Protein 5EVF (pdb70)

B-factor: mean 24.48, std 12.51, range [9.26, 78.73]

InterPro domains:
  IPR061397 Francisella virulence factor A [NF049880] (1-131)

Foldseek 3Di:
DDDDKDKDKFFPDDDFDAAADLVQAAEAADDDPCVLPAFGTKMKMKDFCAPPPPVVVRVVVQVSVRSRVLRNRPFNYKHKDKDFDPDDRDRRGMIMMMITGHDD

Nearest PDB structures (foldseek):
  5evg-assembly1_A  TM=9.424E-01  e=7.315E-19  Francisella tularensis subsp. novicida
  1tyq-assembly1_D  TM=5.216E-01  e=1.876E+00  Bos taurus

Solvent-accessible surface area: 6696 Å² total

Radius of gyration: 13.9 Å; Cα contacts (8 Å, |Δi|>4): 234; chains: 1; bounding box: 24×31×38 Å

Secondary structure (DSSP, 8-state):
----EEEEEEESSS-------GGG-EEEE--SGGGGTT--EEEEEEEE-TT---HHHHHHHHHHHHHHHHHHTT-SEEEEEEE--SS---TT-EEEEEEEEE--

Organism: Francisella tularensis subsp. novicida (strain ATCC 15482 / CCUG 33449 / U112) (NCBI:txid401614)

Structure (mmCIF, N/CA/C/O backbone):
data_5EVF
#
_entry.id   5EVF
#
_cell.length_a   60.430
_cell.length_b   60.430
_cell.length_c   58.571
_cell.angle_alpha   90.00
_cell.angle_beta   90.00
_cell.angle_gamma   120.00
#
_symmetry.space_group_name_H-M   'P 61'
#
loop_
_entity.id
_entity.type
_entity.pdbx_description
1 polymer 'Francisella virulence factor'
2 non-polymer GLYCEROL
3 non-polymer 'CHLORIDE ION'
4 water water
#
loop_
_atom_site.group_PDB
_atom_site.id
_atom_site.type_symbol
_atom_site.label_atom_id
_atom_site.label_alt_id
_atom_site.label_comp_id
_atom_site.label_asym_id
_atom_site.label_entity_id
_atom_site.label_seq_id
_atom_site.pdbx_PDB_ins_code
_atom_site.Cartn_x
_atom_site.Cartn_y
_atom_site.Cartn_z
_atom_site.occupancy
_atom_site.B_iso_or_equiv
_atom_site.auth_seq_id
_atom_site.auth_comp_id
_atom_site.auth_asym_id
_atom_site.auth_atom_id
_atom_site.pdbx_PDB_model_num
ATOM 1 N N . GLY A 1 1 ? -0.841 44.037 1.375 1.00 28.55 28 GLY A N 1
ATOM 2 C CA . GLY A 1 1 ? 0.457 43.609 0.891 1.00 33.89 28 GLY A CA 1
ATOM 3 C C . GLY A 1 1 ? 0.499 42.108 0.662 1.00 34.42 28 GLY A C 1
ATOM 4 O O . GLY A 1 1 ? -0.251 41.366 1.286 1.00 33.08 28 GLY A O 1
ATOM 5 N N . SER A 1 2 ? 1.370 41.668 -0.242 1.00 34.19 29 SER A N 1
ATOM 6 C CA . SER A 1 2 ? 1.530 40.245 -0.494 1.00 30.07 29 SER A CA 1
ATOM 7 C C . SER A 1 2 ? 2.017 39.533 0.764 1.00 29.90 29 SER A C 1
ATOM 8 O O . SER A 1 2 ? 2.699 40.116 1.617 1.00 28.52 29 SER A O 1
ATOM 11 N N . HIS A 1 3 ? 1.650 38.257 0.883 1.00 28.07 30 HIS A N 1
ATOM 12 C CA . HIS A 1 3 ? 2.183 37.444 1.964 1.00 26.27 30 HIS A CA 1
ATOM 13 C C . HIS A 1 3 ? 3.682 37.287 1.787 1.00 28.88 30 HIS A C 1
ATOM 14 O O . HIS A 1 3 ? 4.170 37.060 0.673 1.00 29.34 30 HIS A O 1
ATOM 29 N N . GLU A 1 5 ? 7.271 35.450 3.929 1.00 23.76 32 GLU A N 1
ATOM 30 C CA . GLU A 1 5 ? 7.711 34.529 4.965 1.00 23.94 32 GLU A CA 1
ATOM 31 C C . GLU A 1 5 ? 8.215 35.288 6.182 1.00 20.06 32 GLU A C 1
ATOM 32 O O . GLU A 1 5 ? 8.972 36.254 6.055 1.00 23.89 32 GLU A O 1
ATOM 38 N N . THR A 1 6 ? 7.788 34.859 7.366 1.00 18.37 33 THR A N 1
ATOM 39 C CA . THR A 1 6 ? 8.305 35.379 8.624 1.00 16.25 33 THR A CA 1
ATOM 40 C C . THR A 1 6 ? 9.219 34.325 9.240 1.00 26.04 33 THR A C 1
ATOM 41 O O . THR A 1 6 ? 8.760 33.236 9.592 1.00 27.33 33 THR A O 1
ATOM 45 N N . LYS A 1 7 ? 10.503 34.652 9.358 1.00 20.86 34 LYS A N 1
ATOM 46 C CA . LYS A 1 7 ? 11.522 33.767 9.918 1.00 20.58 34 LYS A CA 1
ATOM 47 C C . LYS A 1 7 ? 11.672 34.063 11.403 1.00 14.00 34 LYS A C 1
ATOM 48 O O . LYS A 1 7 ? 11.490 35.194 11.836 1.00 14.06 34 LYS A O 1
ATOM 54 N N . GLY A 1 8 ? 12.010 33.056 12.185 1.00 15.15 35 GLY A N 1
ATOM 55 C CA . GLY A 1 8 ? 12.241 33.294 13.603 1.00 13.11 35 GLY A CA 1
ATOM 56 C C . GLY A 1 8 ? 13.330 32.410 14.160 1.00 14.74 35 GLY A C 1
ATOM 57 O O . GLY A 1 8 ? 13.528 31.277 13.708 1.00 13.83 35 GLY A O 1
ATOM 58 N N . VAL A 1 9 ? 14.041 32.928 15.173 1.00 12.27 36 VAL A N 1
ATOM 59 C CA . VAL A 1 9 ? 15.044 32.158 15.898 1.00 12.49 36 VAL A CA 1
ATOM 60 C C . VAL A 1 9 ? 14.834 32.404 17.384 1.00 12.49 36 VAL A C 1
ATOM 61 O O . VAL A 1 9 ? 14.376 33.470 17.798 1.00 11.99 36 VAL A O 1
ATOM 65 N N . TYR A 1 10 ? 15.135 31.387 18.187 1.00 12.04 37 TYR A N 1
ATOM 66 C CA . TYR A 1 10 ? 15.120 31.524 19.636 1.00 11.64 37 TYR A CA 1
ATOM 67 C C . TYR A 1 10 ? 16.539 31.312 20.135 1.00 12.10 37 TYR A C 1
ATOM 68 O O . TYR A 1 10 ? 17.187 30.328 19.764 1.00 12.91 37 TYR A O 1
ATOM 77 N N . LEU A 1 11 ? 17.023 32.248 20.950 1.00 13.36 38 LEU A N 1
ATOM 78 C CA . LEU A 1 11 ? 18.432 32.283 21.347 1.00 13.24 38 LEU A CA 1
ATOM 79 C C . LEU A 1 11 ? 18.487 32.135 22.856 1.00 12.47 38 LEU A C 1
ATOM 80 O O . LEU A 1 11 ? 18.345 33.131 23.578 1.00 12.10 38 LEU A O 1
ATOM 85 N N . PRO A 1 12 ? 18.681 30.931 23.381 1.00 13.17 39 PRO A N 1
ATOM 86 C CA . PRO A 1 12 ? 18.574 30.736 24.829 1.00 13.48 39 PRO A CA 1
ATOM 87 C C . PRO A 1 12 ? 19.838 31.151 25.558 1.00 14.12 39 PRO A C 1
ATOM 88 O O . PRO A 1 12 ? 20.952 30.980 25.064 1.00 14.72 39 PRO A O 1
ATOM 92 N N . LYS A 1 13 ? 19.656 31.642 26.786 1.00 14.23 40 LYS A N 1
ATOM 93 C CA . LYS A 1 13 ? 20.824 31.868 27.632 1.00 15.19 40 LYS A CA 1
ATOM 94 C C . LYS A 1 13 ? 21.465 30.553 28.047 1.00 16.37 40 LYS A C 1
ATOM 95 O O . LYS A 1 13 ? 22.680 30.495 28.247 1.00 17.35 40 LYS A O 1
ATOM 101 N N . TYR A 1 14 ? 20.671 29.497 28.200 1.00 16.49 41 TYR A N 1
ATOM 102 C CA . TYR A 1 14 ? 21.160 28.275 28.827 1.00 17.82 41 TYR A CA 1
ATOM 103 C C . TYR A 1 14 ? 20.712 27.055 28.030 1.00 17.94 41 TYR A C 1
ATOM 104 O O . TYR A 1 14 ? 19.813 27.129 27.191 1.00 19.41 41 TYR A O 1
ATOM 113 N N . SER A 1 15 ? 21.334 25.910 28.326 1.00 19.29 42 SER A N 1
ATOM 114 C CA . SER A 1 15 ? 21.111 24.712 27.519 1.00 22.48 42 SER A CA 1
ATOM 115 C C . SER A 1 15 ? 19.832 23.981 27.906 1.00 27.62 42 SER A C 1
ATOM 116 O O . SER A 1 15 ? 19.226 23.315 27.057 1.00 31.99 42 SER A O 1
ATOM 119 N N . ALA A 1 16 ? 19.401 24.096 29.157 1.00 27.49 43 ALA A N 1
ATOM 120 C CA . ALA A 1 16 ? 18.241 23.343 29.617 1.00 33.86 43 ALA A CA 1
ATOM 121 C C . ALA A 1 16 ? 16.989 23.708 28.825 1.00 30.12 43 ALA A C 1
ATOM 122 O O . ALA A 1 16 ? 16.738 24.877 28.528 1.00 34.94 43 ALA A O 1
ATOM 124 N N . GLU A 1 17 ? 16.203 22.689 28.483 1.00 28.55 44 GLU A N 1
ATOM 125 C CA . GLU A 1 17 ? 14.943 22.851 27.778 1.00 36.71 44 GLU A CA 1
ATOM 126 C C . GLU A 1 17 ? 13.794 22.871 28.774 1.00 36.62 44 GLU A C 1
ATOM 127 O O . GLU A 1 17 ? 13.772 22.094 29.733 1.00 38.27 44 GLU A O 1
ATOM 133 N N . LEU A 1 18 ? 12.854 23.747 28.540 1.00 35.49 45 LEU A N 1
ATOM 134 C CA . LEU A 1 18 ? 11.700 23.884 29.402 1.00 30.43 45 LEU A CA 1
ATOM 135 C C . LEU A 1 18 ? 10.460 23.369 28.687 1.00 32.51 45 LEU A C 1
ATOM 136 O O . LEU A 1 18 ? 10.408 23.373 27.453 1.00 33.34 45 LEU A O 1
ATOM 141 N N . PRO A 1 19 ? 9.455 22.9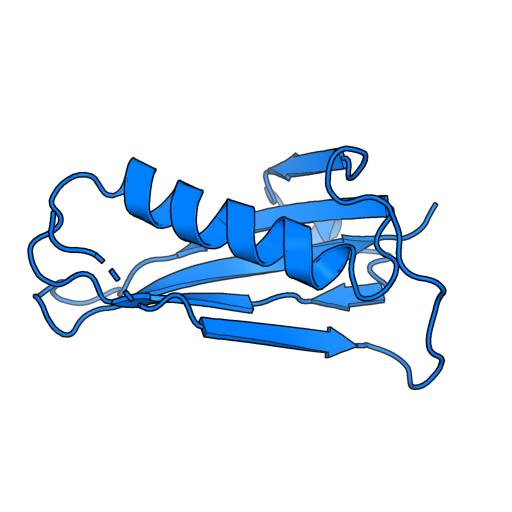05 29.421 1.00 29.62 46 PRO A N 1
ATOM 142 C CA . PRO A 1 19 ? 8.237 22.420 28.779 1.00 29.34 46 PRO A CA 1
ATOM 143 C C . PRO A 1 19 ? 7.548 23.546 28.037 1.00 20.15 46 PRO A C 1
ATOM 144 O O . PRO A 1 19 ? 7.529 24.691 28.515 1.00 20.39 46 PRO A O 1
ATOM 148 N N . PRO A 1 20 ? 7.004 23.271 26.854 1.00 23.77 47 PRO A N 1
ATOM 149 C CA . PRO A 1 20 ? 6.312 24.323 26.098 1.00 22.03 47 PRO A CA 1
ATOM 150 C C . PRO A 1 20 ? 5.135 24.879 26.879 1.00 23.09 47 PRO A C 1
ATOM 151 O O . PRO A 1 20 ? 4.516 24.190 27.694 1.00 25.44 47 PRO A O 1
ATOM 155 N N . THR A 1 21 ? 4.831 26.143 26.622 1.00 16.43 48 THR A N 1
ATOM 156 C CA . THR A 1 21 ? 3.689 26.802 27.227 1.00 16.65 48 THR A CA 1
ATOM 157 C C . THR A 1 21 ? 2.635 27.056 26.159 1.00 18.38 48 THR A C 1
ATOM 158 O O . THR A 1 21 ? 2.879 26.904 24.959 1.00 18.97 48 THR A O 1
ATOM 162 N N . ASP A 1 22 ? 1.446 27.417 26.610 1.00 17.17 49 ASP A N 1
ATOM 163 C CA . ASP A 1 22 ? 0.356 27.732 25.697 1.00 18.20 49 ASP A CA 1
ATOM 164 C C . ASP A 1 22 ? 0.577 29.133 25.142 1.00 16.99 49 ASP A C 1
ATOM 165 O O . ASP A 1 22 ? 0.564 30.098 25.913 1.00 16.80 49 ASP A O 1
ATOM 170 N N . PRO A 1 23 ? 0.779 29.294 23.828 1.00 16.86 50 PRO A N 1
ATOM 171 C CA . PRO A 1 23 ? 1.040 30.640 23.291 1.00 14.60 50 PRO A CA 1
ATOM 172 C C . PRO A 1 23 ? -0.065 31.641 23.576 1.00 14.85 50 PRO A C 1
ATOM 173 O O . PRO A 1 23 ? 0.227 32.830 23.764 1.00 14.76 50 PRO A O 1
ATOM 177 N N . SER A 1 24 ? -1.323 31.204 23.635 1.00 16.54 51 SER A N 1
ATOM 178 C CA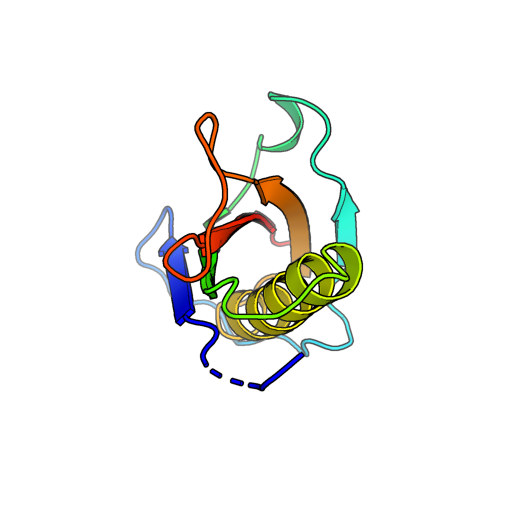 . SER A 1 24 ? -2.382 32.161 23.920 1.00 20.07 51 SER A CA 1
ATOM 179 C C . SER A 1 24 ? -2.315 32.699 25.348 1.00 21.68 51 SER A C 1
ATOM 180 O O . SER A 1 24 ? -2.960 33.712 25.642 1.00 21.24 51 SER A O 1
ATOM 183 N N A GLN A 1 25 ? -1.549 32.046 26.230 0.45 16.41 52 GLN A N 1
ATOM 184 N N B GLN A 1 25 ? -1.557 32.072 26.241 0.55 16.41 52 GLN A N 1
ATOM 185 C CA A GLN A 1 25 ? -1.405 32.463 27.620 0.45 16.68 52 GLN A CA 1
ATOM 186 C CA B GLN A 1 25 ? -1.465 32.581 27.601 0.55 16.67 52 GLN A CA 1
ATOM 187 C C A GLN A 1 25 ? -0.158 33.305 27.868 0.45 20.53 52 GLN A C 1
ATOM 188 C C B GLN A 1 25 ? -0.147 33.299 27.876 0.55 21.08 52 GLN A C 1
ATOM 189 O O A GLN A 1 25 ? 0.019 33.808 28.984 0.45 15.86 52 GLN A O 1
ATOM 190 O O B GLN A 1 25 ? 0.093 33.710 29.017 0.55 15.86 52 GLN A O 1
ATOM 201 N N . VAL A 1 26 ? 0.708 33.465 26.864 1.00 14.47 53 VAL A N 1
ATOM 202 C CA . VAL A 1 26 ? 1.919 34.263 27.034 1.00 13.54 53 VAL A CA 1
ATOM 203 C C . VAL A 1 26 ? 1.535 35.713 27.280 1.00 15.12 53 VAL A C 1
ATOM 204 O O . VAL A 1 26 ? 0.709 36.278 26.557 1.00 13.80 53 VAL A O 1
ATOM 208 N N . ARG A 1 27 ? 2.135 36.328 28.303 1.00 13.54 54 ARG A N 1
ATOM 209 C CA . ARG A 1 27 ? 1.913 37.740 28.573 1.00 13.61 54 ARG A CA 1
ATOM 210 C C . ARG A 1 27 ? 2.889 38.548 27.735 1.00 14.44 54 ARG A C 1
ATOM 211 O O . ARG A 1 27 ? 4.090 38.260 27.729 1.00 15.52 54 ARG A O 1
ATOM 219 N N . VAL A 1 28 ? 2.372 39.551 27.033 1.00 12.49 55 VAL A N 1
ATOM 220 C CA . VAL A 1 28 ? 3.144 40.275 26.031 1.00 11.69 55 VAL A CA 1
ATOM 221 C C . VAL A 1 28 ? 3.202 41.737 26.441 1.00 11.96 55 VAL A C 1
ATOM 222 O O . VAL A 1 28 ? 2.158 42.375 26.618 1.00 12.65 55 VAL A O 1
ATOM 226 N N . TYR A 1 29 ? 4.414 42.279 26.558 1.00 11.57 56 TYR A N 1
ATOM 227 C CA . TYR A 1 29 ? 4.587 43.660 26.977 1.00 11.99 56 TYR A CA 1
ATOM 228 C C . TYR A 1 29 ? 5.537 44.389 26.032 1.00 12.43 56 TYR A C 1
ATOM 229 O O . TYR A 1 29 ? 6.385 43.779 25.384 1.00 10.78 56 TYR A O 1
ATOM 238 N N . ASN A 1 30 ? 5.405 45.715 25.989 1.00 14.83 57 ASN A N 1
ATOM 239 C CA . ASN A 1 30 ? 6.356 46.525 25.225 1.00 15.25 57 ASN A CA 1
ATOM 240 C C . ASN A 1 30 ? 7.717 46.594 25.918 1.00 15.62 57 ASN A C 1
ATOM 241 O O . ASN A 1 30 ? 7.805 46.895 27.115 1.00 18.64 57 ASN A O 1
ATOM 246 N N . LEU A 1 31 ? 8.780 46.367 25.147 1.00 11.11 58 LEU A N 1
ATOM 247 C CA . LEU A 1 31 ? 10.149 46.533 25.623 1.00 11.78 58 LEU A CA 1
ATOM 248 C C . LEU A 1 31 ? 10.473 48.019 25.560 1.00 20.93 58 LEU A C 1
ATOM 249 O O . LEU A 1 31 ? 10.653 48.565 24.471 1.00 18.77 58 LEU A O 1
ATOM 254 N N . GLN A 1 32 ? 10.554 48.679 26.713 1.00 20.02 59 GLN A N 1
ATOM 255 C CA . GLN A 1 32 ? 10.764 50.123 26.749 1.00 24.14 59 GLN A CA 1
ATOM 256 C C . GLN A 1 32 ? 12.152 50.552 27.197 1.00 30.98 59 GLN A C 1
ATOM 257 O O . GLN A 1 32 ? 12.641 51.579 26.729 1.00 36.46 59 GLN A O 1
ATOM 263 N N . TYR A 1 33 ? 12.801 49.806 28.086 1.00 33.81 60 TYR A N 1
ATOM 264 C CA . TYR A 1 33 ? 14.052 50.238 28.689 1.00 34.70 60 TYR A CA 1
ATOM 265 C C . TYR A 1 33 ? 15.067 49.108 28.665 1.00 36.60 60 TYR A C 1
ATOM 266 O O . TYR A 1 33 ? 14.704 47.930 28.654 1.00 31.48 60 TYR A O 1
ATOM 275 N N . GLN A 1 34 ? 16.348 49.485 28.676 1.00 40.18 61 GLN A N 1
ATOM 276 C CA . GLN A 1 34 ? 17.424 48.505 28.812 1.00 47.92 61 GLN A CA 1
ATOM 277 C C . GLN A 1 34 ? 17.198 47.592 30.011 1.00 40.62 61 GLN A C 1
ATOM 278 O O . GLN A 1 34 ? 17.350 46.367 29.917 1.00 38.11 61 GLN A O 1
ATOM 284 N N . SER A 1 35 ? 16.828 48.180 31.150 1.00 34.42 62 SER A N 1
ATOM 285 C CA . SER A 1 35 ? 16.630 47.414 32.374 1.00 38.32 62 SER A CA 1
ATOM 286 C C . SER A 1 35 ? 15.480 46.421 32.266 1.0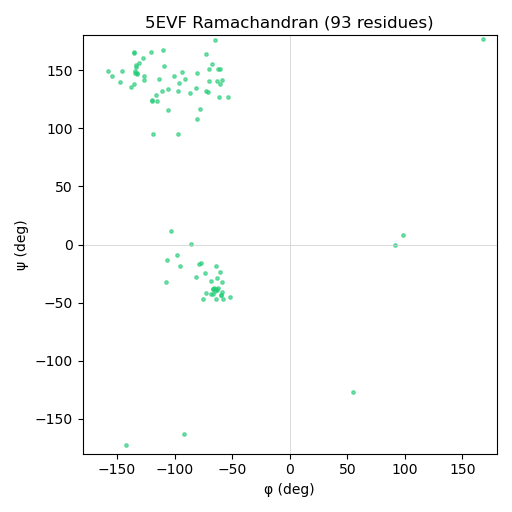0 32.80 62 SER A C 1
ATOM 287 O O . SER A 1 35 ? 15.404 45.493 33.079 1.00 35.84 62 SER A O 1
ATOM 290 N N . ASP A 1 36 ? 14.580 46.596 31.293 1.00 32.39 63 ASP A N 1
ATOM 291 C CA . ASP A 1 36 ? 13.500 45.637 31.089 1.00 29.13 63 ASP A CA 1
ATOM 292 C C . ASP A 1 36 ? 14.011 44.243 30.761 1.00 26.56 63 ASP A C 1
ATOM 293 O O . ASP A 1 36 ? 13.270 43.274 30.942 1.00 25.04 63 ASP A O 1
ATOM 298 N N . THR A 1 37 ? 15.232 44.114 30.235 1.00 25.97 64 THR A N 1
ATOM 299 C CA . THR A 1 37 ? 15.723 42.789 29.871 1.00 22.01 64 THR A CA 1
ATOM 300 C C . THR A 1 37 ? 16.181 41.976 31.075 1.00 23.45 64 THR A C 1
ATOM 301 O O . THR A 1 37 ? 16.344 40.760 30.951 1.00 24.60 64 THR A O 1
ATOM 305 N N . GLN A 1 38 ? 16.393 42.616 32.225 1.00 24.94 65 GLN A N 1
ATOM 306 C CA . GLN A 1 38 ? 16.898 41.928 33.409 1.00 29.23 65 GLN A CA 1
ATOM 307 C C . GLN A 1 38 ? 16.053 40.708 33.766 1.00 27.43 65 GLN A C 1
ATOM 308 O O . GLN A 1 38 ? 14.834 40.800 33.925 1.00 25.71 65 GLN A O 1
ATOM 314 N N . GLY A 1 39 ? 16.717 39.561 33.906 1.00 22.70 66 GLY A N 1
ATOM 315 C CA . GLY A 1 39 ? 16.061 38.332 34.296 1.00 23.97 66 GLY A CA 1
ATOM 316 C C . GLY A 1 39 ? 15.572 37.461 33.160 1.00 19.93 66 GLY A C 1
ATOM 317 O O . GLY A 1 39 ? 15.025 36.382 33.422 1.00 19.76 66 GLY A O 1
ATOM 318 N N . ASN A 1 40 ? 15.759 37.877 31.911 1.0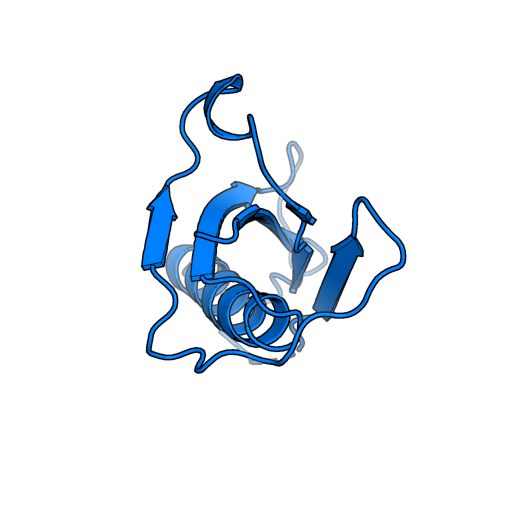0 15.44 67 ASN A N 1
ATOM 319 C CA . ASN A 1 40 ? 15.242 37.090 30.802 1.00 16.06 67 ASN A CA 1
ATOM 320 C C . ASN A 1 40 ? 15.982 35.761 30.691 1.00 16.87 67 ASN A C 1
ATOM 321 O O . ASN A 1 40 ? 17.118 35.609 31.149 1.00 20.94 67 ASN A O 1
ATOM 326 N N . ILE A 1 41 ? 15.308 34.778 30.086 1.00 13.19 68 ILE A N 1
ATOM 327 C CA . ILE A 1 41 ? 15.903 33.463 29.854 1.00 15.47 68 ILE A CA 1
ATOM 328 C C . ILE A 1 41 ? 16.447 33.304 28.442 1.00 15.62 68 ILE A C 1
ATOM 329 O O . ILE A 1 41 ? 17.110 32.297 28.154 1.00 13.94 68 ILE A O 1
ATOM 334 N N . GLY A 1 42 ? 16.180 34.248 27.556 1.00 13.43 69 GLY A N 1
ATOM 335 C CA . GLY A 1 42 ? 16.595 34.125 26.174 1.00 11.73 69 GLY A CA 1
ATOM 336 C C . GLY A 1 42 ? 15.908 35.194 25.353 1.00 11.56 69 GLY A C 1
ATOM 337 O O . GLY A 1 42 ? 15.099 35.973 25.860 1.00 13.58 69 GLY A O 1
ATOM 338 N N . GLN A 1 43 ? 16.260 35.226 24.077 1.00 10.79 70 GLN A N 1
ATOM 339 C CA . GLN A 1 43 ? 15.674 36.171 23.137 1.00 10.17 70 GLN A CA 1
ATOM 340 C C . GLN A 1 43 ? 14.978 35.427 22.014 1.00 12.79 70 GLN A C 1
ATOM 341 O O . GLN A 1 43 ? 15.390 34.341 21.627 1.00 13.43 70 GLN A O 1
ATOM 347 N N A VAL A 1 44 ? 13.931 36.043 21.477 0.64 10.84 71 VAL A N 1
ATOM 348 N N B VAL A 1 44 ? 13.912 36.029 21.491 0.36 11.21 71 VAL A N 1
ATOM 349 C CA A VAL A 1 44 ? 13.313 35.596 20.237 0.64 11.84 71 VAL A CA 1
ATOM 350 C CA B VAL A 1 44 ? 13.305 35.608 20.234 0.36 11.75 71 VAL A CA 1
ATOM 351 C C A VAL A 1 44 ? 13.486 36.721 19.231 0.64 9.62 71 VAL A C 1
ATOM 352 C C B VAL A 1 44 ? 13.522 36.731 19.236 0.36 11.62 71 VAL A C 1
ATOM 353 O O A VAL A 1 44 ? 13.317 37.896 19.575 0.64 12.83 71 VAL A O 1
ATOM 354 O O B VAL A 1 44 ? 13.389 37.911 19.582 0.36 12.21 71 VAL A O 1
ATOM 361 N N . ARG A 1 45 ? 13.884 36.372 18.009 1.00 10.24 72 ARG A N 1
ATOM 362 C CA . ARG A 1 45 ? 14.050 37.349 16.944 1.00 11.23 72 ARG A CA 1
ATOM 363 C C . ARG A 1 45 ? 13.277 36.857 15.737 1.00 10.63 72 ARG A C 1
ATOM 364 O O . ARG A 1 45 ? 13.453 35.712 15.312 1.00 13.01 72 ARG A O 1
ATOM 372 N N . THR A 1 46 ? 12.400 37.704 15.201 1.00 10.62 73 THR A N 1
ATOM 373 C CA . THR A 1 46 ? 11.678 37.344 13.989 1.00 11.27 73 THR A CA 1
ATOM 374 C C . THR A 1 46 ? 11.847 38.443 12.951 1.00 13.07 73 THR A C 1
ATOM 375 O O . THR A 1 46 ? 12.197 39.580 13.269 1.00 13.34 73 THR A O 1
ATOM 379 N N . SER A 1 47 ? 11.594 38.093 11.694 1.00 12.67 74 SER A N 1
ATOM 380 C CA . SER A 1 47 ? 11.722 39.106 10.661 1.00 13.37 74 SER A CA 1
ATOM 381 C C . SER A 1 47 ? 10.899 38.705 9.447 1.00 17.55 74 SER A C 1
ATOM 382 O O . SER A 1 47 ? 10.725 37.523 9.159 1.00 16.51 74 SER A O 1
ATOM 385 N N . THR A 1 48 ? 10.400 39.717 8.744 1.00 15.03 75 THR A N 1
ATOM 386 C CA . THR A 1 48 ? 9.592 39.546 7.542 1.00 16.32 75 THR A CA 1
ATOM 387 C C . THR A 1 48 ? 10.050 40.573 6.518 1.00 17.51 75 THR A C 1
ATOM 388 O O . THR A 1 48 ? 10.265 41.733 6.864 1.00 16.95 75 THR A O 1
ATOM 392 N N . HIS A 1 49 ? 10.206 40.159 5.261 1.00 18.89 76 HIS A N 1
ATOM 393 C CA . HIS A 1 49 ? 10.568 41.123 4.230 1.00 20.17 76 HIS A CA 1
ATOM 394 C C . HIS A 1 49 ? 9.410 42.066 3.947 1.00 20.60 76 HIS A C 1
ATOM 395 O O . HIS A 1 49 ? 8.239 41.711 4.101 1.00 20.81 76 HIS A O 1
ATOM 402 N N . VAL A 1 50 ? 9.759 43.282 3.525 1.00 23.14 77 VAL A N 1
ATOM 403 C CA . VAL A 1 50 ? 8.769 44.343 3.353 1.00 22.93 77 VAL A CA 1
ATOM 404 C C . VAL A 1 50 ? 7.941 44.119 2.097 1.00 24.20 77 VAL A C 1
ATOM 405 O O . VAL A 1 50 ? 6.705 44.218 2.123 1.00 30.86 77 VAL A O 1
ATOM 409 N N . SER A 1 51 ? 8.607 43.818 0.983 1.00 25.13 78 SER A N 1
ATOM 410 C CA . SER A 1 51 ? 7.947 43.589 -0.304 1.00 31.88 78 SER A CA 1
ATOM 411 C C . SER A 1 51 ? 7.086 44.813 -0.614 1.00 30.17 78 SER A C 1
ATOM 412 O O . SER A 1 51 ? 7.602 45.940 -0.580 1.00 36.05 78 SER A O 1
ATOM 415 N N . ASN A 1 52 ? 5.796 44.647 -0.900 1.00 34.58 79 ASN A N 1
ATOM 416 C CA . ASN A 1 52 ? 4.906 45.736 -1.273 1.00 40.07 79 ASN A CA 1
ATOM 417 C C . ASN A 1 52 ? 4.002 46.158 -0.129 1.00 35.90 79 ASN A C 1
ATOM 418 O O . ASN A 1 52 ? 3.040 46.901 -0.346 1.00 33.98 79 ASN A O 1
ATOM 423 N N . GLU A 1 53 ? 4.278 45.693 1.079 1.00 31.24 80 GLU A N 1
ATOM 424 C CA . GLU A 1 53 ? 3.450 46.064 2.213 1.00 25.15 80 GLU A CA 1
ATOM 425 C C . GLU A 1 53 ? 3.687 47.525 2.565 1.00 28.56 80 GLU A C 1
ATOM 426 O O . GLU A 1 53 ? 4.832 47.974 2.664 1.00 34.95 80 GLU A O 1
ATOM 432 N N . LYS A 1 54 ? 2.599 48.272 2.725 1.00 27.00 81 LYS A N 1
ATOM 433 C CA . LYS A 1 54 ? 2.669 49.652 3.166 1.00 34.02 81 LYS A CA 1
ATOM 434 C C . LYS A 1 54 ? 2.214 49.825 4.604 1.00 29.27 81 LYS A C 1
ATOM 435 O O . LYS A 1 54 ? 2.461 50.883 5.193 1.00 35.04 81 LYS A O 1
ATOM 441 N N . ASP A 1 55 ? 1.568 48.817 5.183 1.00 29.67 82 ASP A N 1
ATOM 442 C CA . ASP A 1 55 ? 1.061 48.872 6.549 1.00 27.13 82 ASP A CA 1
ATOM 443 C C . ASP A 1 55 ? 2.098 48.205 7.444 1.00 19.97 82 ASP A C 1
ATOM 444 O O . ASP A 1 55 ? 2.104 46.982 7.602 1.00 23.24 82 ASP A O 1
ATOM 449 N N . PHE A 1 56 ? 2.971 49.008 8.039 1.00 25.58 83 PHE A N 1
ATOM 450 C CA . PHE A 1 56 ? 4.052 48.431 8.827 1.00 21.03 83 PHE A CA 1
ATOM 451 C C . PHE A 1 56 ? 3.595 47.993 10.211 1.00 23.88 83 PHE A C 1
ATOM 452 O O . PHE A 1 56 ? 4.283 47.189 10.857 1.00 20.76 83 PHE A O 1
ATOM 460 N N . GLN A 1 57 ? 2.434 48.464 10.676 1.00 20.61 84 GLN A N 1
ATOM 461 C CA . GLN A 1 57 ? 1.858 47.875 11.878 1.00 22.46 84 GLN A CA 1
ATOM 462 C C . GLN A 1 57 ? 1.535 46.404 11.654 1.00 22.19 84 GLN A C 1
ATOM 463 O O . GLN A 1 57 ? 1.717 45.575 12.555 1.00 21.08 84 GLN A O 1
ATOM 469 N N . LYS A 1 58 ? 1.066 46.059 10.452 1.00 23.87 85 LYS A N 1
ATOM 470 C CA . LYS A 1 58 ? 0.765 44.666 10.141 1.00 21.65 85 LYS A CA 1
ATOM 471 C C . LYS A 1 58 ? 2.022 43.819 10.122 1.00 16.28 85 LYS A C 1
ATOM 472 O O . LYS A 1 58 ? 1.997 42.666 10.569 1.00 18.47 85 LYS A O 1
ATOM 478 N N . LEU A 1 59 ? 3.127 44.365 9.608 1.00 17.43 86 LEU A N 1
ATOM 479 C CA . LEU A 1 59 ? 4.385 43.621 9.618 1.00 17.59 86 LEU A CA 1
ATOM 480 C C . LEU A 1 59 ? 4.893 43.426 11.037 1.00 17.30 86 LEU A C 1
ATOM 481 O O . LEU A 1 59 ? 5.385 42.353 11.384 1.00 13.63 86 LEU A O 1
ATOM 486 N N . CYS A 1 60 ? 4.807 44.461 11.869 1.00 13.78 87 CYS A N 1
ATOM 487 C CA . CYS A 1 60 ? 5.166 44.289 13.272 1.00 14.00 87 CYS A CA 1
ATOM 488 C C . CYS A 1 60 ? 4.279 43.233 13.925 1.00 13.51 87 CYS A C 1
ATOM 489 O O . CYS A 1 60 ? 4.762 42.344 14.636 1.00 11.99 87 CYS A O 1
ATOM 492 N N . ASP A 1 61 ? 2.978 43.274 13.649 1.00 13.20 88 ASP A N 1
ATOM 493 C CA . ASP A 1 61 ? 2.099 42.274 14.249 1.00 13.20 88 ASP A CA 1
ATOM 494 C C . ASP A 1 61 ? 2.420 40.867 13.748 1.00 13.25 88 ASP A C 1
ATOM 495 O O . ASP A 1 61 ? 2.378 39.900 14.521 1.00 12.86 88 ASP A O 1
ATOM 500 N N . LYS A 1 62 ? 2.722 40.737 12.457 1.00 13.91 89 LYS A N 1
ATOM 501 C CA . LYS A 1 62 ? 3.117 39.450 11.895 1.00 14.18 89 LYS A CA 1
ATOM 502 C C . LYS A 1 62 ? 4.348 38.918 12.614 1.00 13.18 89 LYS A C 1
ATOM 503 O O . LYS A 1 62 ? 4.403 37.744 12.998 1.00 14.02 89 LYS A O 1
ATOM 509 N N . ASN A 1 63 ? 5.352 39.779 12.797 1.00 12.61 90 ASN A N 1
ATOM 510 C CA . ASN A 1 63 ? 6.534 39.389 13.563 1.00 11.80 90 ASN A CA 1
ATOM 511 C C . ASN A 1 63 ? 6.167 38.982 14.984 1.00 11.16 90 ASN A C 1
ATOM 512 O O . ASN A 1 63 ? 6.716 38.011 15.533 1.00 10.86 90 ASN A O 1
ATOM 517 N N . LEU A 1 64 ? 5.245 39.714 15.602 1.00 11.11 91 LEU A N 1
ATOM 518 C CA . LEU A 1 64 ? 4.920 39.449 17.001 1.00 10.70 91 LEU A CA 1
ATOM 519 C C . LEU A 1 64 ? 4.212 38.109 17.158 1.00 11.05 91 LEU A C 1
ATOM 520 O O . LEU A 1 64 ? 4.501 37.359 18.098 1.00 10.78 91 LEU A O 1
ATOM 525 N N . LYS A 1 65 ? 3.272 37.791 16.264 1.00 11.87 92 LYS A N 1
ATOM 526 C CA . LYS A 1 65 ? 2.561 36.523 16.413 1.00 12.39 92 LYS A CA 1
ATOM 527 C C . LYS A 1 65 ? 3.509 35.342 16.267 1.00 14.87 92 LYS A C 1
ATOM 528 O O . LYS A 1 65 ? 3.390 34.355 17.004 1.00 13.19 92 LYS A O 1
ATOM 534 N N . GLU A 1 66 ? 4.473 35.430 15.344 1.00 12.27 93 GLU A N 1
ATOM 535 C CA . GLU A 1 66 ? 5.466 34.362 15.247 1.00 12.31 93 GLU A CA 1
ATOM 536 C C . GLU A 1 66 ? 6.346 34.326 16.493 1.00 11.48 93 GLU A C 1
ATOM 537 O O . GLU A 1 66 ? 6.700 33.248 16.986 1.00 11.83 93 GLU A O 1
ATOM 543 N N . ALA A 1 67 ? 6.695 35.493 17.030 1.00 10.81 94 ALA A N 1
ATOM 544 C CA . ALA A 1 67 ? 7.559 35.513 18.210 1.00 10.24 94 ALA A CA 1
ATOM 545 C C . ALA A 1 67 ? 6.861 34.894 19.413 1.00 10.61 94 ALA A C 1
ATOM 546 O O . ALA A 1 67 ? 7.499 34.201 20.219 1.00 10.83 94 ALA A O 1
ATOM 548 N N . ILE A 1 68 ? 5.552 35.134 19.550 1.00 10.62 95 ILE A N 1
ATOM 549 C CA . ILE A 1 68 ? 4.803 34.562 20.673 1.00 11.38 95 ILE A CA 1
ATOM 550 C C . ILE A 1 68 ? 4.799 33.049 20.568 1.00 13.02 95 ILE A C 1
ATOM 551 O O . ILE A 1 68 ? 5.071 32.332 21.540 1.00 12.40 95 ILE A O 1
ATOM 556 N N . LYS A 1 69 ? 4.501 32.542 19.369 1.00 12.01 96 LYS A N 1
ATOM 557 C CA . LYS A 1 69 ? 4.482 31.106 19.146 1.00 13.42 96 LYS A CA 1
ATOM 558 C C . LYS A 1 69 ? 5.843 30.488 19.436 1.00 15.17 96 LYS A C 1
ATOM 559 O O . LYS A 1 69 ? 5.935 29.450 20.100 1.00 13.75 96 LYS A O 1
ATOM 565 N N . LEU A 1 70 ? 6.921 31.138 18.985 1.00 11.97 97 LEU A N 1
ATOM 566 C CA . LEU A 1 70 ? 8.243 30.542 19.161 1.00 12.71 97 LEU A CA 1
ATOM 567 C C . LEU A 1 70 ? 8.681 30.605 20.620 1.00 11.64 97 LEU A C 1
ATOM 568 O O . LEU A 1 70 ? 9.205 29.628 21.163 1.00 14.63 97 LEU A O 1
ATOM 573 N N . ALA A 1 71 ? 8.433 31.731 21.290 1.00 11.79 98 ALA A N 1
ATOM 574 C CA . ALA A 1 71 ? 8.813 31.820 22.695 1.00 13.42 98 ALA A CA 1
ATOM 575 C C . ALA A 1 71 ? 8.055 30.802 23.535 1.00 13.30 98 ALA A C 1
ATOM 576 O O . ALA A 1 71 ? 8.637 30.168 24.426 1.00 12.35 98 ALA A O 1
ATOM 578 N N . ALA A 1 72 ? 6.767 30.601 23.236 1.00 12.95 99 ALA A N 1
ATOM 579 C CA . ALA A 1 72 ? 5.971 29.609 23.959 1.00 14.77 99 ALA A CA 1
ATOM 580 C C . ALA A 1 72 ? 6.494 28.202 23.717 1.00 16.31 99 ALA A C 1
ATOM 581 O O . ALA A 1 72 ? 6.491 27.358 24.622 1.00 15.56 99 ALA A O 1
ATOM 583 N N A GLN A 1 73 ? 6.924 27.927 22.487 0.49 15.92 100 GLN A N 1
ATOM 584 N N B GLN A 1 73 ? 6.941 27.921 22.495 0.51 15.98 100 GLN A N 1
ATOM 585 C CA A GLN A 1 73 ? 7.518 26.636 22.179 0.49 15.70 100 GLN A CA 1
ATOM 586 C CA B GLN A 1 73 ? 7.502 26.606 22.215 0.51 15.57 100 GLN A CA 1
ATOM 587 C C A GLN A 1 73 ? 8.695 26.336 23.092 0.49 15.11 100 GLN A C 1
ATOM 588 C C B GLN A 1 73 ? 8.715 26.325 23.085 0.51 15.23 100 GLN A C 1
ATOM 589 O O A GLN A 1 73 ? 8.939 25.171 23.428 0.49 18.22 100 GLN A O 1
ATOM 590 O O B GLN A 1 73 ? 9.005 25.161 23.387 0.51 18.48 100 GLN A O 1
ATOM 601 N N . HIS A 1 74 ? 9.421 27.369 23.515 1.00 13.63 101 HIS A N 1
ATOM 602 C CA . HIS A 1 74 ? 10.595 27.225 24.355 1.00 14.49 101 HIS A CA 1
ATOM 603 C C . HIS A 1 74 ? 10.333 27.547 25.817 1.00 19.31 101 HIS A C 1
ATOM 604 O O . HIS A 1 74 ? 11.287 27.699 26.588 1.00 19.05 101 HIS A O 1
ATOM 611 N N . GLY A 1 75 ? 9.069 27.627 26.219 1.00 15.88 102 GLY A N 1
ATOM 612 C CA . GLY A 1 75 ? 8.716 27.670 27.626 1.00 17.22 102 GLY A CA 1
ATOM 613 C C . GLY A 1 75 ? 8.441 29.036 28.209 1.00 18.62 102 GLY A C 1
ATOM 614 O O . GLY A 1 75 ? 8.289 29.140 29.425 1.00 18.21 102 GLY A O 1
ATOM 615 N N . ALA A 1 76 ? 8.368 30.083 27.397 1.00 13.90 103 ALA A N 1
ATOM 616 C CA . ALA A 1 76 ? 8.202 31.423 27.947 1.00 12.74 103 ALA A CA 1
ATOM 617 C C . ALA A 1 76 ? 6.814 31.611 28.545 1.00 13.26 103 ALA A C 1
ATOM 618 O O . ALA A 1 76 ? 5.808 31.171 27.977 1.00 14.02 103 ALA A O 1
ATOM 620 N N . HIS A 1 77 ? 6.758 32.309 29.681 1.00 13.87 104 HIS A N 1
ATOM 621 C CA . HIS A 1 77 ? 5.502 32.816 30.209 1.00 14.17 104 HIS A CA 1
ATOM 622 C C . HIS A 1 77 ? 5.220 34.255 29.802 1.00 13.53 104 HIS A C 1
ATOM 623 O O . HIS A 1 77 ? 4.060 34.687 29.861 1.00 13.90 104 HIS A O 1
ATOM 630 N N . GLU A 1 78 ? 6.241 34.987 29.365 1.00 12.73 105 GLU A N 1
ATOM 631 C CA . GLU A 1 78 ? 6.123 36.414 29.105 1.00 12.31 105 GLU A CA 1
ATOM 632 C C . GLU A 1 78 ? 7.165 36.800 28.064 1.00 13.66 105 GLU A C 1
ATOM 633 O O . GLU A 1 78 ? 8.266 36.252 28.051 1.00 12.63 105 GLU A O 1
ATOM 639 N N . ILE A 1 79 ? 6.825 37.750 27.190 1.00 11.50 106 ILE A N 1
ATOM 640 C CA . ILE A 1 79 ? 7.836 38.326 26.309 1.00 10.28 106 ILE A CA 1
ATOM 641 C C . ILE A 1 79 ? 7.697 39.836 26.351 1.00 10.30 106 ILE A C 1
ATOM 642 O O . ILE A 1 79 ? 6.594 40.367 26.498 1.00 12.92 106 ILE A O 1
ATOM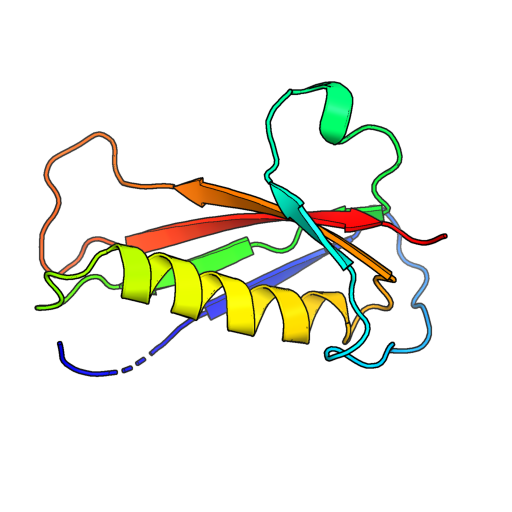 647 N N . LYS A 1 80 ? 8.833 40.522 26.222 1.00 10.11 107 LYS A N 1
ATOM 648 C CA . LYS A 1 80 ? 8.888 41.970 26.074 1.00 10.21 107 LYS A CA 1
ATOM 649 C C . LYS A 1 80 ? 9.563 42.229 24.739 1.00 11.13 107 LYS A C 1
ATOM 650 O O . LYS A 1 80 ? 10.672 41.740 24.513 1.00 11.99 107 LYS A O 1
ATOM 656 N N . TYR A 1 81 ? 8.901 42.972 23.848 1.00 9.72 108 TYR A N 1
ATOM 657 C CA . TYR A 1 81 ? 9.374 43.037 22.476 1.00 9.57 108 TYR A CA 1
ATOM 658 C C . TYR A 1 81 ? 9.379 44.466 21.938 1.00 9.69 108 TYR A C 1
ATOM 659 O O . TYR A 1 81 ? 8.750 45.385 22.488 1.00 10.09 108 TYR A O 1
ATOM 668 N N . ILE A 1 82 ? 10.094 44.625 20.824 1.00 9.64 109 ILE A N 1
ATOM 669 C CA . ILE A 1 82 ? 10.110 45.875 20.066 1.00 10.06 109 ILE A CA 1
ATOM 670 C C . ILE A 1 82 ? 10.272 45.528 18.591 1.00 11.26 109 ILE A C 1
ATOM 671 O O . ILE A 1 82 ? 10.999 44.600 18.239 1.00 9.92 109 ILE A O 1
ATOM 676 N N . CYS A 1 83 ? 9.558 46.243 17.727 1.00 10.54 110 CYS A N 1
ATOM 677 C CA . CYS A 1 83 ? 9.744 46.108 16.290 1.00 10.90 110 CYS A CA 1
ATOM 678 C C . CYS A 1 83 ? 10.784 47.106 15.802 1.00 11.43 110 CYS A C 1
ATOM 679 O O . CYS A 1 83 ? 10.829 48.250 16.273 1.00 13.79 110 CYS A O 1
ATOM 682 N N . LEU A 1 84 ? 11.601 46.672 14.834 1.00 11.70 111 LEU A N 1
ATOM 683 C CA . LEU A 1 84 ? 12.794 47.386 14.408 1.00 12.31 111 LEU A CA 1
ATOM 684 C C . LEU A 1 84 ? 12.831 47.479 12.884 1.00 13.19 111 LEU A C 1
ATOM 685 O O . LEU A 1 84 ? 12.368 46.577 12.182 1.00 13.23 111 LEU A O 1
ATOM 690 N N . TYR A 1 85 ? 13.391 48.579 12.387 1.00 14.08 112 TYR A N 1
ATOM 691 C CA . TYR A 1 85 ? 13.335 48.952 10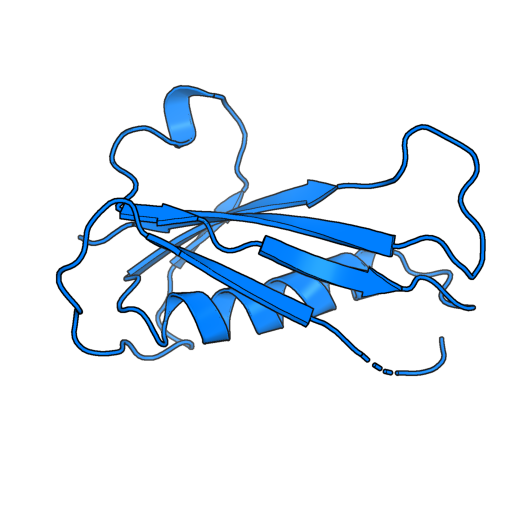.982 1.00 15.22 112 TYR A CA 1
ATOM 692 C C . TYR A 1 85 ? 14.714 49.362 10.497 1.00 16.11 112 TYR A C 1
ATOM 693 O O . TYR A 1 85 ? 15.538 49.836 11.286 1.00 18.10 112 TYR A O 1
ATOM 702 N N . PRO A 1 86 ? 14.991 49.210 9.201 1.00 20.81 113 PRO A N 1
ATOM 703 C CA . PRO A 1 86 ? 16.294 49.635 8.671 1.00 20.06 113 PRO A CA 1
ATOM 704 C C . PRO A 1 86 ? 16.543 51.116 8.921 1.00 22.29 113 PRO A C 1
ATOM 705 O O . PRO A 1 86 ? 15.633 51.942 8.814 1.00 21.95 113 PRO A O 1
ATOM 709 N N . GLU A 1 87 ? 17.799 51.457 9.241 1.00 25.83 114 GLU A N 1
ATOM 710 C CA . GLU A 1 87 ? 18.129 52.873 9.369 1.00 27.89 114 GLU A CA 1
ATOM 711 C C . GLU A 1 87 ? 18.215 53.563 8.022 1.00 33.95 114 GLU A C 1
ATOM 712 O O . GLU A 1 87 ? 18.018 54.779 7.950 1.00 33.01 114 GLU A O 1
ATOM 718 N N . GLY A 1 88 ? 18.484 52.823 6.957 1.00 33.23 115 GLY A N 1
ATOM 719 C CA . GLY A 1 88 ? 18.563 53.383 5.628 1.00 34.89 115 GLY A CA 1
ATOM 720 C C . GLY A 1 88 ? 17.238 53.317 4.905 1.00 35.33 115 GLY A C 1
ATOM 721 O O . GLY A 1 88 ? 16.178 53.106 5.500 1.00 33.55 115 GLY A O 1
ATOM 722 N N . GLN A 1 89 ? 17.314 53.486 3.590 1.00 35.95 116 GLN A N 1
ATOM 723 C CA . GLN A 1 89 ? 16.126 53.470 2.750 1.00 42.01 116 GLN A CA 1
ATOM 724 C C . GLN A 1 89 ? 15.422 52.123 2.828 1.00 39.79 116 GLN A C 1
ATOM 725 O O . GLN A 1 89 ? 16.036 51.075 2.619 1.00 45.81 116 GLN A O 1
ATOM 731 N N . ILE A 1 90 ? 14.129 52.150 3.132 1.00 34.73 117 ILE A N 1
ATOM 732 C CA . ILE A 1 90 ? 13.317 50.940 3.080 1.00 35.36 117 ILE A CA 1
ATOM 733 C C . ILE A 1 90 ? 12.901 50.694 1.637 1.00 39.64 117 ILE A C 1
ATOM 734 O O . ILE A 1 90 ? 12.497 51.623 0.928 1.00 37.49 117 ILE A O 1
ATOM 739 N N . ASN A 1 91 ? 13.018 49.446 1.191 1.00 37.36 118 ASN A N 1
ATOM 740 C CA . ASN A 1 91 ? 12.546 49.046 -0.130 1.00 43.63 118 ASN A CA 1
ATOM 741 C C . ASN A 1 91 ? 11.957 47.644 -0.021 1.00 38.61 118 ASN A C 1
ATOM 742 O O . ASN A 1 91 ? 11.830 47.084 1.073 1.00 29.87 118 ASN A O 1
ATOM 747 N N . GLU A 1 92 ? 11.618 47.064 -1.178 1.00 39.23 119 GLU A N 1
ATOM 748 C CA . GLU A 1 92 ? 10.977 45.752 -1.185 1.00 34.01 119 GLU A CA 1
ATOM 749 C C . GLU A 1 92 ? 11.886 44.672 -0.604 1.00 35.98 119 GLU A C 1
ATOM 750 O O . GLU A 1 92 ? 11.395 43.694 -0.025 1.00 39.83 119 GLU A O 1
ATOM 756 N N . LEU A 1 93 ? 13.201 44.838 -0.715 1.00 34.60 120 LEU A N 1
ATOM 757 C CA . LEU A 1 93 ? 14.142 43.869 -0.167 1.00 37.68 120 LEU A CA 1
ATOM 758 C C . LEU A 1 93 ? 14.467 44.121 1.297 1.00 35.57 120 LEU A C 1
ATOM 759 O O . LEU A 1 93 ? 15.267 43.379 1.876 1.00 33.59 120 LEU A O 1
ATOM 764 N N . SER A 1 94 ? 13.879 45.148 1.901 1.00 33.60 121 SER A N 1
ATOM 765 C CA . SER A 1 94 ? 14.095 45.409 3.312 1.00 29.80 121 SER A CA 1
ATOM 766 C C . SER A 1 94 ? 13.361 44.382 4.167 1.00 23.98 121 SER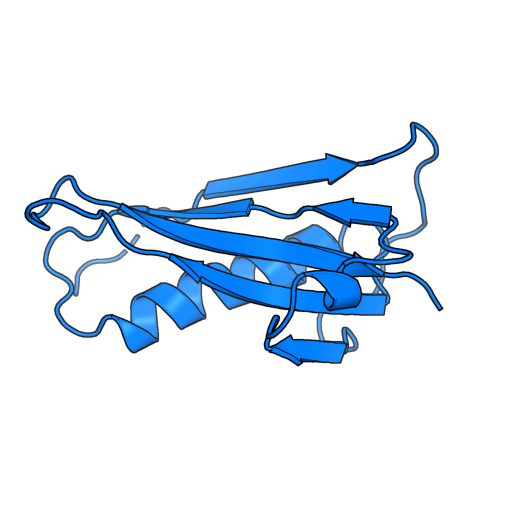 A C 1
ATOM 767 O O . SER A 1 94 ? 12.460 43.674 3.707 1.00 25.12 121 SER A O 1
ATOM 770 N N . SER A 1 95 ? 13.754 44.321 5.432 1.00 21.72 122 SER A N 1
ATOM 771 C CA . SER A 1 95 ? 13.076 43.495 6.418 1.00 19.41 122 SER A CA 1
ATOM 772 C C . SER A 1 95 ? 12.686 44.333 7.620 1.00 21.71 122 SER A C 1
ATOM 773 O O . SER A 1 95 ? 13.440 45.208 8.056 1.00 26.11 122 SER A O 1
ATOM 776 N N . VAL A 1 96 ? 11.511 44.043 8.158 1.00 16.27 123 VAL A N 1
ATOM 777 C CA . VAL A 1 96 ? 11.084 44.533 9.459 1.00 14.68 123 VAL A CA 1
ATOM 778 C C . VAL A 1 96 ? 11.370 43.427 10.454 1.00 13.64 123 VAL A C 1
ATOM 779 O O . VAL A 1 96 ? 11.065 42.261 10.189 1.00 13.71 123 VAL A O 1
ATOM 783 N N . GLN A 1 97 ? 11.993 43.774 11.574 1.00 12.87 124 GLN A N 1
ATOM 784 C CA . GLN A 1 97 ? 12.436 42.769 12.520 1.00 13.87 124 GLN A CA 1
ATOM 785 C C . GLN A 1 97 ? 11.768 43.001 13.863 1.00 13.62 124 GLN A C 1
ATOM 786 O O . GLN A 1 97 ? 11.159 44.042 14.113 1.00 16.25 124 GLN A O 1
ATOM 792 N N . LEU A 1 98 ? 11.853 41.991 14.714 1.00 10.68 125 LEU A N 1
ATOM 793 C CA . LEU A 1 98 ? 11.383 42.105 16.082 1.00 10.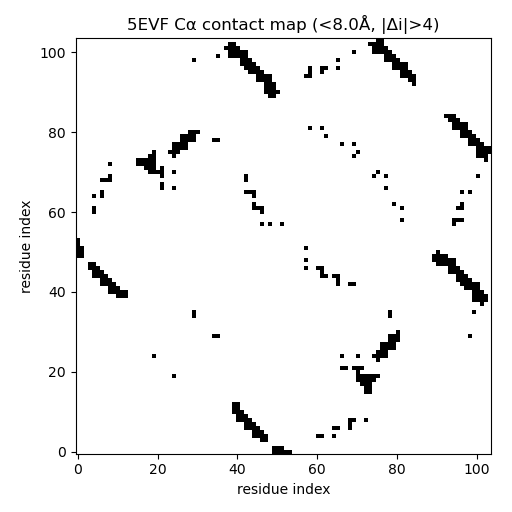06 125 LEU A CA 1
ATOM 794 C C . LEU A 1 98 ? 12.444 41.493 16.976 1.00 11.56 125 LEU A C 1
ATOM 795 O O . LEU A 1 98 ? 12.998 40.439 16.647 1.00 11.91 125 LEU A O 1
ATOM 800 N N . ARG A 1 99 ? 12.711 42.151 18.103 1.00 9.90 126 ARG A N 1
ATOM 801 C CA . ARG A 1 99 ? 13.564 41.620 19.164 1.00 10.65 126 ARG A CA 1
ATOM 802 C C . ARG A 1 99 ? 12.695 41.429 20.392 1.00 11.21 126 ARG A C 1
ATOM 803 O O . ARG A 1 99 ? 12.034 42.376 20.834 1.00 11.49 126 ARG A O 1
ATOM 811 N N . GLY A 1 100 ? 12.665 40.216 20.913 1.00 10.60 127 GLY A N 1
ATOM 812 C CA . GLY A 1 100 ? 11.868 39.912 22.090 1.00 11.57 127 GLY A CA 1
ATOM 813 C C . GLY A 1 100 ? 12.746 39.260 23.136 1.00 11.23 127 GLY A C 1
ATOM 814 O O . GLY A 1 100 ? 13.713 38.573 22.805 1.00 15.26 127 GLY A O 1
ATOM 815 N N . TYR A 1 101 ? 12.460 39.565 24.393 1.00 10.19 128 TYR A N 1
ATOM 816 C CA . TYR A 1 101 ? 13.117 38.905 25.515 1.00 11.03 128 TYR A CA 1
ATOM 817 C C . TYR A 1 101 ? 12.086 38.042 26.213 1.00 11.81 128 TYR A C 1
ATOM 818 O O . TYR A 1 101 ? 10.974 38.507 26.486 1.00 12.18 128 TYR A O 1
ATOM 827 N N . ALA A 1 102 ? 12.451 36.787 26.480 1.00 10.32 129 ALA A N 1
ATOM 828 C CA . ALA A 1 102 ? 11.542 35.812 27.062 1.00 11.70 129 ALA A CA 1
ATOM 829 C C . ALA A 1 102 ? 11.795 35.673 28.554 1.00 13.44 129 ALA A C 1
ATOM 830 O O . ALA A 1 102 ? 12.939 35.735 29.007 1.00 13.09 129 ALA A O 1
ATOM 832 N N . PHE A 1 103 ? 10.718 35.454 29.307 1.00 12.25 130 PHE A N 1
ATOM 833 C CA . PHE A 1 103 ? 10.780 35.348 30.754 1.00 12.92 130 PHE A CA 1
ATOM 834 C C . PHE A 1 103 ? 9.968 34.151 31.221 1.00 13.58 130 PHE A C 1
ATOM 835 O O . PHE A 1 103 ? 8.989 33.759 30.580 1.00 13.76 130 PHE A O 1
ATOM 843 N N . ARG A 1 104 ? 10.411 33.561 32.334 1.00 14.62 131 ARG A N 1
ATOM 844 C CA . ARG A 1 104 ? 9.681 32.530 33.066 1.00 21.58 131 ARG A CA 1
ATOM 845 C C . ARG A 1 104 ? 9.274 33.067 34.428 1.00 22.16 131 ARG A C 1
ATOM 846 O O . ARG A 1 104 ? 10.048 33.780 35.075 1.00 25.56 131 ARG A O 1
ATOM 854 N N . ASP A 1 105 ? 8.084 32.693 34.889 1.00 20.91 132 ASP A N 1
ATOM 855 C CA . ASP A 1 105 ? 7.670 33.123 36.215 1.00 25.82 132 ASP A CA 1
ATOM 856 C C . ASP A 1 105 ? 8.369 32.295 37.288 1.00 29.74 132 ASP A C 1
ATOM 857 O O . ASP A 1 105 ? 8.846 31.184 37.035 1.00 28.05 132 ASP A O 1
#

Sequence (104 aa):
GSHETKGVYLPKYSAELPPTDPSQQVRVYNLQYQSDTQGNIGQVVRTSTHVSNEKDFQKLCDKNLKEAIKLAAQQHGAHEIKYICLYPEGQINELSSVQLRGYAFRD